Protein AF-J3MNL7-F1 (afdb_monomer_lite)

pLDDT: mean 78.53, std 13.82, range [34.31, 93.56]

Foldseek 3Di:
DPPPPDPLCVLLVVLVVLLVVCVVPLVSLVVCLPPVNLVVLVVCVVDHDPNNQWHQDDPDGDTDGHPDGPVVSSVSSVVSNVVD

Sequence (84 aa):
MKPSAHCHGIQRVILEQTIYMMECNSRYGNYFKEPQMVDALKMVEKTPSRVDNYMILLGDTGFMECGTPLFALVDRAKQLIGRQ

Radius of gyration: 13.68 Å; chains: 1; bounding box: 41×27×31 Å

Secondary structure (DSSP, 8-state):
----S--HHHHHHHHHHHHHHHHH-TTHHHHHTSHHHHHHHHHHHHS--GGGGEEEETTTTEEEEPSS-HHHHHHHHHHHHHT-

Structure (mmCIF, N/CA/C/O backbone):
data_AF-J3MNL7-F1
#
_entry.id   AF-J3MNL7-F1
#
loop_
_atom_site.group_PDB
_atom_site.id
_atom_site.type_symbol
_atom_site.label_atom_id
_atom_site.label_alt_id
_atom_site.label_comp_id
_atom_site.label_asym_id
_atom_site.label_entity_id
_atom_site.label_seq_id
_atom_site.pdbx_PDB_ins_code
_atom_site.Cartn_x
_atom_site.Cartn_y
_atom_site.Cartn_z
_atom_site.occupancy
_atom_site.B_iso_or_equiv
_atom_site.auth_seq_id
_atom_site.auth_comp_id
_atom_site.auth_asym_id
_atom_site.auth_atom_id
_atom_site.pdbx_PDB_model_num
ATOM 1 N N . MET A 1 1 ? 28.767 6.503 -6.412 1.00 38.56 1 MET A N 1
ATOM 2 C CA . MET A 1 1 ? 27.397 6.778 -5.922 1.00 38.56 1 MET A CA 1
ATOM 3 C C . MET A 1 1 ? 27.324 6.372 -4.461 1.00 38.56 1 MET A C 1
ATOM 5 O O . MET A 1 1 ? 27.626 5.225 -4.164 1.00 38.56 1 MET A O 1
ATOM 9 N N . LYS A 1 2 ? 26.990 7.292 -3.546 1.00 34.31 2 LYS A N 1
ATOM 10 C CA . LYS A 1 2 ? 26.599 6.908 -2.180 1.00 34.31 2 LYS A CA 1
ATOM 11 C C . LYS A 1 2 ? 25.232 6.219 -2.297 1.00 34.31 2 LYS A C 1
ATOM 13 O O . LYS A 1 2 ? 24.343 6.845 -2.872 1.00 34.31 2 LYS A O 1
ATOM 18 N N . PRO A 1 3 ? 25.041 4.982 -1.816 1.00 39.09 3 PRO A N 1
ATOM 19 C CA . PRO A 1 3 ? 23.706 4.411 -1.748 1.00 39.09 3 PRO A CA 1
ATOM 20 C C . PRO A 1 3 ? 22.923 5.262 -0.748 1.00 39.09 3 PRO A C 1
ATOM 22 O O . PRO A 1 3 ? 23.282 5.322 0.428 1.00 39.09 3 PRO A O 1
ATOM 25 N N . SER A 1 4 ? 21.908 5.997 -1.204 1.00 50.00 4 SER A N 1
ATOM 26 C CA . SER A 1 4 ? 20.962 6.607 -0.274 1.00 50.00 4 SER A CA 1
ATOM 27 C C . SER A 1 4 ? 20.248 5.463 0.436 1.00 50.00 4 SER A C 1
ATOM 29 O O . SER A 1 4 ? 19.640 4.621 -0.219 1.00 50.00 4 SER A O 1
ATOM 31 N N . ALA A 1 5 ? 20.337 5.423 1.763 1.00 48.59 5 ALA A N 1
ATOM 32 C CA . ALA A 1 5 ? 19.842 4.352 2.632 1.00 48.59 5 ALA A CA 1
ATOM 33 C C . ALA A 1 5 ? 18.304 4.207 2.667 1.00 48.59 5 ALA A C 1
ATOM 35 O O . ALA A 1 5 ? 17.743 3.624 3.590 1.00 48.59 5 ALA A O 1
ATOM 36 N N . HIS A 1 6 ? 17.597 4.772 1.696 1.00 54.66 6 HIS A N 1
ATOM 37 C CA . HIS A 1 6 ? 16.159 4.638 1.561 1.00 54.66 6 HIS A CA 1
ATOM 38 C C . HIS A 1 6 ? 15.905 3.507 0.577 1.00 54.66 6 HIS A C 1
ATOM 40 O O . HIS A 1 6 ? 16.137 3.623 -0.625 1.00 54.66 6 HIS A O 1
ATOM 46 N N . CYS A 1 7 ? 15.491 2.367 1.117 1.00 56.69 7 CYS A N 1
ATOM 47 C CA . CYS A 1 7 ? 15.097 1.209 0.334 1.00 56.69 7 CYS A CA 1
ATOM 48 C C . CYS A 1 7 ? 13.730 1.471 -0.310 1.00 56.69 7 CYS A C 1
ATOM 50 O O . CYS A 1 7 ? 12.730 0.885 0.087 1.00 56.69 7 CYS A O 1
ATOM 52 N N . HIS A 1 8 ? 13.694 2.385 -1.274 1.00 61.53 8 HIS A N 1
ATOM 53 C CA . HIS A 1 8 ? 12.493 2.835 -1.972 1.00 61.53 8 HIS A CA 1
ATOM 54 C C . HIS A 1 8 ? 11.693 1.636 -2.530 1.00 61.53 8 HIS A C 1
ATOM 56 O O . HIS A 1 8 ? 10.575 1.371 -2.094 1.00 61.53 8 HIS A O 1
ATOM 62 N N . GLY A 1 9 ? 12.331 0.742 -3.294 1.00 66.25 9 GLY A N 1
ATOM 63 C CA . GLY A 1 9 ? 11.661 -0.470 -3.796 1.00 66.25 9 GLY A CA 1
ATOM 64 C C . GLY A 1 9 ? 11.050 -1.391 -2.719 1.00 66.25 9 GLY A C 1
ATOM 65 O O . GLY A 1 9 ? 10.076 -2.086 -2.993 1.00 66.25 9 GLY A O 1
ATOM 66 N N . ILE A 1 10 ? 11.559 -1.375 -1.479 1.00 75.00 10 ILE A N 1
ATOM 67 C CA . ILE A 1 10 ? 11.017 -2.183 -0.371 1.00 75.00 10 ILE A CA 1
ATOM 68 C C . ILE A 1 10 ? 9.704 -1.588 0.165 1.00 75.00 10 ILE A C 1
ATOM 70 O O . ILE A 1 10 ? 8.832 -2.338 0.602 1.00 75.00 10 ILE A O 1
ATOM 74 N N . GLN A 1 11 ? 9.520 -0.264 0.103 1.00 80.00 11 GLN A N 1
ATOM 75 C CA . GLN A 1 11 ? 8.310 0.399 0.607 1.00 80.00 11 GLN A CA 1
ATOM 76 C C . GLN A 1 11 ? 7.061 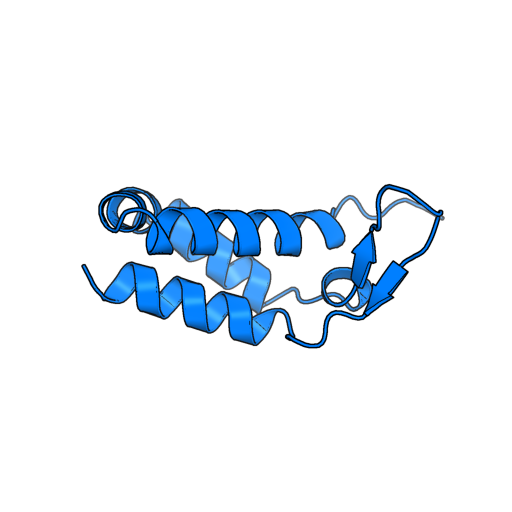-0.087 -0.128 1.00 80.00 11 GLN A C 1
ATOM 78 O O . GLN A 1 11 ? 6.055 -0.404 0.508 1.00 80.00 11 GLN A O 1
ATOM 83 N N . ARG A 1 12 ? 7.151 -0.218 -1.457 1.00 86.56 12 ARG A N 1
ATOM 84 C CA . ARG A 1 12 ? 6.072 -0.764 -2.282 1.00 86.56 12 ARG A CA 1
ATOM 85 C C . ARG A 1 12 ? 5.720 -2.196 -1.879 1.00 86.56 12 ARG A C 1
ATOM 87 O O . ARG A 1 12 ? 4.555 -2.480 -1.623 1.00 86.56 12 ARG A O 1
ATOM 94 N N . VAL A 1 13 ? 6.727 -3.066 -1.776 1.00 82.88 13 VAL A N 1
ATOM 95 C CA . VAL A 1 13 ? 6.542 -4.486 -1.432 1.00 82.88 13 VAL A CA 1
ATOM 96 C C . VAL A 1 13 ? 5.863 -4.639 -0.071 1.00 82.88 13 VAL A C 1
ATOM 98 O O . VAL A 1 13 ? 4.908 -5.401 0.063 1.00 82.88 13 VAL A O 1
ATOM 101 N N . ILE A 1 14 ? 6.308 -3.882 0.937 1.00 85.31 14 ILE A N 1
ATOM 102 C CA . ILE A 1 14 ? 5.694 -3.899 2.272 1.00 85.31 14 ILE A CA 1
ATOM 103 C C . ILE A 1 14 ? 4.229 -3.458 2.200 1.00 85.31 14 ILE A C 1
ATOM 105 O O . ILE A 1 14 ? 3.370 -4.067 2.841 1.00 85.31 14 ILE A O 1
ATOM 109 N N . LEU A 1 15 ? 3.932 -2.413 1.429 1.00 88.69 15 LEU A N 1
ATOM 110 C CA . LEU A 1 15 ? 2.583 -1.870 1.312 1.00 88.69 15 LEU A CA 1
ATOM 111 C C . LEU A 1 15 ? 1.635 -2.846 0.601 1.00 88.69 15 LEU A C 1
ATOM 113 O O . LEU A 1 15 ? 0.541 -3.101 1.102 1.00 88.69 15 LEU A O 1
ATOM 117 N N . GLU A 1 16 ? 2.070 -3.450 -0.507 1.00 89.44 16 GLU A N 1
ATOM 118 C CA . GLU A 1 16 ? 1.315 -4.484 -1.229 1.00 89.44 16 GLU A CA 1
ATOM 119 C C . GLU A 1 16 ? 1.069 -5.714 -0.343 1.00 89.44 16 GLU A C 1
ATOM 121 O O . GLU A 1 16 ? -0.065 -6.186 -0.243 1.00 89.44 16 GLU A O 1
ATOM 126 N N . GLN A 1 17 ? 2.085 -6.175 0.395 1.00 88.62 17 GLN A N 1
ATOM 127 C CA . GLN A 1 17 ? 1.945 -7.290 1.335 1.00 88.62 17 GLN A CA 1
ATOM 128 C C . GLN A 1 17 ? 0.974 -6.968 2.483 1.00 88.62 17 GLN A C 1
ATOM 130 O O . GLN A 1 17 ? 0.198 -7.823 2.910 1.00 88.62 17 GLN A O 1
ATOM 135 N N . THR A 1 18 ? 0.997 -5.732 2.982 1.00 89.56 18 THR A N 1
ATOM 136 C CA . THR A 1 18 ? 0.107 -5.256 4.053 1.00 89.56 18 THR A CA 1
ATOM 137 C C . THR A 1 18 ? -1.348 -5.221 3.594 1.00 89.56 18 THR A C 1
ATOM 139 O O . THR A 1 18 ? -2.231 -5.724 4.293 1.00 89.56 18 THR A O 1
ATOM 142 N N . ILE A 1 19 ? -1.598 -4.691 2.394 1.00 92.81 19 ILE A N 1
ATOM 143 C CA . ILE A 1 19 ? -2.920 -4.701 1.755 1.00 92.81 19 ILE A CA 1
ATOM 144 C C . ILE A 1 19 ? -3.409 -6.138 1.588 1.00 92.81 19 ILE A C 1
ATOM 146 O O . ILE A 1 19 ? -4.513 -6.445 2.032 1.00 92.81 19 ILE A O 1
ATOM 150 N N . TYR A 1 20 ? -2.571 -7.022 1.041 1.00 92.81 20 TYR A N 1
ATOM 151 C CA . TYR A 1 20 ? -2.911 -8.431 0.854 1.00 92.81 20 TYR A CA 1
ATOM 152 C C . TYR A 1 20 ? -3.323 -9.102 2.171 1.00 92.81 20 TYR A C 1
ATOM 154 O O . TYR A 1 20 ? -4.375 -9.733 2.239 1.00 92.81 20 TYR A O 1
ATOM 162 N N . MET A 1 21 ? -2.556 -8.911 3.252 1.00 91.69 21 MET A N 1
ATOM 163 C CA . MET A 1 21 ? -2.914 -9.457 4.567 1.00 91.69 21 MET A CA 1
ATOM 164 C C . MET A 1 21 ? -4.283 -8.953 5.047 1.00 91.69 21 MET A C 1
ATOM 166 O O . MET A 1 21 ? -5.112 -9.760 5.468 1.00 91.69 21 MET A O 1
ATOM 170 N N . MET A 1 22 ? -4.546 -7.645 4.952 1.00 92.75 22 MET A N 1
ATOM 171 C CA . MET A 1 22 ? -5.826 -7.055 5.365 1.00 92.75 22 MET A CA 1
ATOM 172 C C . MET A 1 22 ? -7.011 -7.506 4.500 1.00 92.75 22 MET A C 1
ATOM 174 O O . MET A 1 22 ? -8.121 -7.635 5.016 1.00 92.75 22 MET A O 1
ATOM 178 N N . GLU A 1 23 ? -6.795 -7.752 3.207 1.00 92.19 23 GLU A N 1
ATOM 179 C CA . GLU A 1 23 ? -7.818 -8.276 2.296 1.00 92.19 23 GLU A CA 1
ATOM 180 C C . GLU A 1 23 ? -8.118 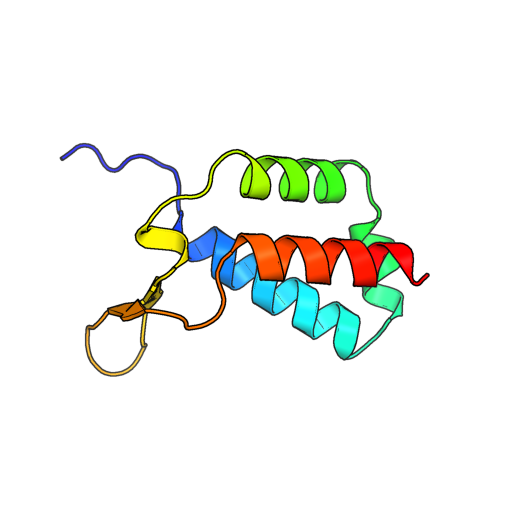-9.757 2.553 1.00 92.19 23 GLU A C 1
ATOM 182 O O . GLU A 1 23 ? -9.282 -10.154 2.521 1.00 92.19 23 GLU A O 1
ATOM 187 N N . CYS A 1 24 ? -7.102 -10.566 2.870 1.00 91.56 24 CYS A N 1
ATOM 188 C CA . CYS A 1 24 ? -7.287 -11.972 3.229 1.00 91.56 24 CYS A CA 1
ATOM 189 C C . CYS A 1 24 ? -7.968 -12.153 4.590 1.00 91.56 24 CYS A C 1
ATOM 191 O O . CYS A 1 24 ? -8.738 -13.095 4.776 1.00 91.56 24 CYS A O 1
ATOM 193 N N . ASN A 1 25 ? -7.668 -11.290 5.563 1.00 89.81 25 ASN A N 1
ATOM 194 C CA . ASN A 1 25 ? -8.274 -11.348 6.886 1.00 89.81 25 ASN A CA 1
ATOM 195 C C . ASN A 1 25 ? -8.359 -9.951 7.500 1.00 89.81 25 ASN A C 1
ATOM 197 O O . ASN A 1 25 ? -7.352 -9.341 7.867 1.00 89.81 25 ASN A O 1
ATOM 201 N N . SER A 1 26 ? -9.592 -9.481 7.689 1.00 86.00 26 SER A N 1
ATOM 202 C CA . SER A 1 26 ? -9.851 -8.146 8.217 1.00 86.00 26 SER A CA 1
ATOM 203 C C . SER A 1 26 ? -9.192 -7.919 9.574 1.00 86.00 26 SER A C 1
ATOM 205 O O . SER A 1 26 ? -8.717 -6.820 9.810 1.00 86.00 26 SER A O 1
ATOM 207 N N . ARG A 1 27 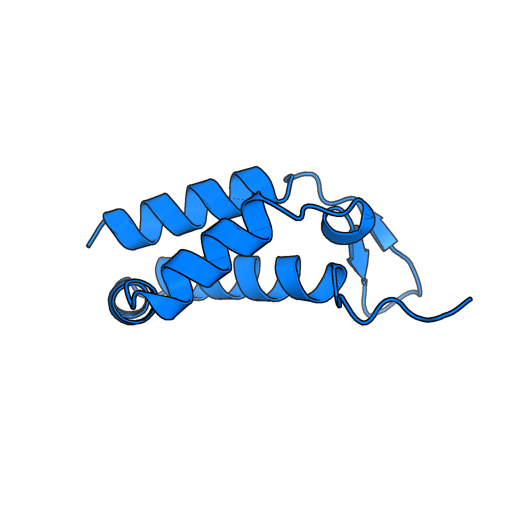? -9.025 -8.938 10.429 1.00 87.69 27 ARG A N 1
ATOM 208 C CA . ARG A 1 27 ? -8.380 -8.783 11.749 1.00 87.69 27 ARG A CA 1
ATOM 209 C C . ARG A 1 27 ? -6.993 -8.148 11.678 1.00 87.69 27 ARG A C 1
ATOM 211 O O . ARG A 1 27 ? -6.573 -7.538 12.657 1.00 87.69 27 ARG A O 1
ATOM 218 N N . TYR A 1 28 ? -6.300 -8.262 10.543 1.00 86.38 28 TYR A N 1
ATOM 219 C CA . TYR A 1 28 ? -4.994 -7.642 10.383 1.00 86.38 28 TYR A CA 1
ATOM 220 C C . TYR A 1 28 ? -5.030 -6.117 10.448 1.00 86.38 28 TYR A C 1
ATOM 222 O O . TYR A 1 28 ? -4.103 -5.520 10.985 1.00 86.38 28 TYR A O 1
ATOM 230 N N . GLY A 1 29 ? -6.095 -5.469 9.972 1.00 86.19 29 GLY A N 1
ATOM 231 C CA . GLY A 1 29 ? -6.132 -4.003 9.981 1.00 86.19 29 GLY A CA 1
ATOM 232 C C . GLY A 1 29 ? -6.212 -3.389 11.384 1.00 86.19 29 GLY A C 1
ATOM 233 O O . GLY A 1 29 ? -5.792 -2.250 11.545 1.00 86.19 29 GLY A O 1
ATOM 234 N N . ASN A 1 30 ? -6.611 -4.143 12.418 1.00 85.62 30 ASN A N 1
ATOM 235 C CA . ASN A 1 30 ? -6.484 -3.705 13.812 1.00 85.62 30 ASN A CA 1
ATOM 236 C C . ASN A 1 30 ? -5.017 -3.562 14.245 1.00 85.62 30 ASN A C 1
ATOM 238 O O . ASN A 1 30 ? -4.704 -2.623 14.969 1.00 85.62 30 ASN A O 1
ATOM 242 N N . TYR A 1 31 ? -4.111 -4.427 13.774 1.00 83.50 31 TYR A N 1
ATOM 243 C CA . TYR A 1 31 ? -2.671 -4.255 14.016 1.00 83.50 31 TYR A CA 1
ATOM 244 C C . TYR A 1 31 ? -2.130 -3.038 13.255 1.00 83.50 31 TYR A C 1
ATOM 246 O O . TYR A 1 31 ? -1.330 -2.274 13.784 1.00 83.50 31 TYR A O 1
ATOM 254 N N . PHE A 1 32 ? -2.633 -2.795 12.040 1.00 84.19 32 PHE A N 1
ATOM 255 C CA . PHE A 1 32 ? -2.234 -1.640 11.227 1.00 84.19 32 PHE A CA 1
ATOM 256 C C . PHE A 1 32 ? -2.869 -0.306 11.659 1.00 84.19 32 PHE A C 1
ATOM 258 O O . PHE A 1 32 ? -2.444 0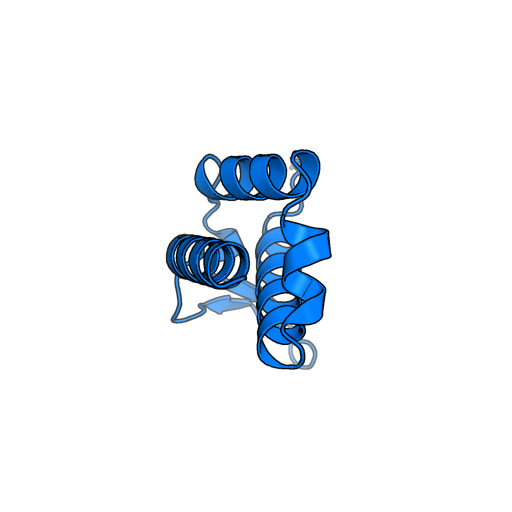.747 11.184 1.00 84.19 32 PHE A O 1
ATOM 265 N N . LYS A 1 33 ? -3.842 -0.318 12.583 1.00 85.00 33 LYS A N 1
ATOM 266 C CA . LYS A 1 33 ? -4.379 0.889 13.237 1.00 85.00 33 LYS A CA 1
ATOM 267 C C . LYS A 1 33 ? -3.426 1.489 14.270 1.00 85.00 33 LYS A C 1
ATOM 269 O O . LYS A 1 33 ? -3.676 2.609 14.717 1.00 85.00 33 LYS A O 1
ATOM 274 N N . GLU A 1 34 ? -2.368 0.784 14.673 1.00 86.94 34 GLU A N 1
ATOM 275 C CA . GLU A 1 34 ? -1.420 1.329 15.640 1.00 86.94 34 GLU A CA 1
ATOM 276 C C . GLU A 1 34 ? -0.823 2.660 15.138 1.00 86.94 34 GLU A C 1
ATOM 278 O O . GLU A 1 34 ? -0.446 2.759 13.964 1.00 86.94 34 GLU A O 1
ATOM 283 N N . PRO A 1 35 ? -0.695 3.690 16.001 1.00 82.00 35 PRO A N 1
ATOM 284 C CA . PRO A 1 35 ? -0.242 5.023 15.592 1.00 82.00 35 PRO A CA 1
ATOM 285 C C . PRO A 1 35 ? 1.069 5.011 14.796 1.00 82.00 35 PRO A C 1
ATOM 287 O O . PRO A 1 35 ? 1.211 5.736 13.815 1.00 82.00 35 PRO A O 1
ATOM 290 N N . GLN A 1 36 ? 1.993 4.121 15.171 1.00 81.38 36 GLN A N 1
ATOM 291 C CA . GLN A 1 36 ? 3.292 3.959 14.518 1.00 81.38 36 GLN A CA 1
ATOM 292 C C . GLN A 1 36 ? 3.159 3.513 13.053 1.00 81.38 36 GLN A C 1
ATOM 294 O O . GLN A 1 36 ? 3.883 4.004 12.187 1.00 81.38 36 GLN A O 1
ATOM 299 N N . MET A 1 37 ? 2.212 2.620 12.755 1.00 84.50 37 MET A N 1
ATOM 300 C CA . MET A 1 37 ? 1.972 2.134 11.394 1.00 84.50 37 MET A CA 1
ATOM 301 C C . MET A 1 37 ? 1.248 3.174 10.540 1.00 84.50 37 MET A C 1
ATOM 303 O O . MET A 1 37 ? 1.597 3.374 9.376 1.00 84.50 37 MET A O 1
ATOM 307 N N . VAL A 1 38 ? 0.297 3.903 11.130 1.00 83.44 38 VAL A N 1
ATOM 308 C CA . VAL A 1 38 ? -0.378 5.025 10.462 1.00 83.44 38 VAL A CA 1
ATOM 309 C C . VAL A 1 38 ? 0.620 6.131 10.102 1.00 83.44 38 VAL A C 1
ATOM 311 O O . VAL A 1 38 ? 0.558 6.687 9.003 1.00 83.44 38 VAL A O 1
ATOM 314 N N . ASP A 1 39 ? 1.566 6.440 10.988 1.00 85.94 39 ASP A N 1
ATOM 315 C CA . ASP A 1 39 ? 2.602 7.438 10.721 1.00 85.94 39 ASP A CA 1
ATOM 316 C C . ASP A 1 39 ? 3.620 6.960 9.679 1.00 85.94 39 ASP A C 1
ATOM 318 O O . ASP A 1 39 ? 4.011 7.744 8.811 1.00 85.94 39 ASP A O 1
ATOM 322 N N . ALA A 1 40 ? 3.974 5.670 9.675 1.00 85.50 40 ALA A N 1
ATOM 323 C CA . ALA A 1 40 ? 4.780 5.080 8.607 1.00 85.50 40 ALA A CA 1
ATOM 324 C C . ALA A 1 40 ? 4.092 5.211 7.235 1.00 85.50 40 ALA A C 1
ATOM 326 O O . ALA A 1 40 ? 4.740 5.562 6.248 1.00 85.50 40 ALA A O 1
ATOM 327 N N . LEU A 1 41 ? 2.770 5.024 7.174 1.00 85.69 41 LEU A N 1
ATOM 328 C CA . LEU A 1 41 ? 1.990 5.204 5.947 1.00 85.69 41 LEU A CA 1
ATOM 329 C C . LEU A 1 41 ? 2.044 6.656 5.434 1.00 85.69 41 LEU A C 1
ATOM 331 O O . LEU A 1 41 ? 2.252 6.890 4.244 1.00 85.69 41 LEU A O 1
ATOM 335 N N . LYS A 1 42 ? 1.913 7.641 6.337 1.00 83.38 42 LYS A N 1
ATOM 336 C CA . LYS A 1 42 ? 2.052 9.074 6.004 1.00 83.38 42 LYS A CA 1
ATOM 337 C C . LYS A 1 42 ? 3.464 9.423 5.536 1.00 83.38 42 LYS A C 1
ATOM 339 O O . LYS A 1 42 ? 3.629 10.332 4.726 1.00 83.38 42 LYS A O 1
ATOM 344 N N . MET A 1 43 ? 4.486 8.751 6.063 1.00 84.19 43 MET A N 1
ATOM 345 C CA . MET A 1 43 ? 5.867 8.946 5.617 1.00 84.19 43 MET A CA 1
ATOM 346 C C . MET A 1 43 ? 6.045 8.476 4.174 1.00 84.19 43 MET A C 1
ATOM 348 O O . MET A 1 43 ? 6.551 9.243 3.362 1.00 84.19 43 MET A O 1
ATOM 352 N N . VAL A 1 44 ? 5.548 7.282 3.834 1.00 82.62 44 VAL A N 1
ATOM 353 C CA . VAL A 1 44 ? 5.574 6.752 2.457 1.00 82.62 44 VAL A CA 1
ATOM 354 C C . VAL A 1 44 ? 4.847 7.686 1.484 1.00 82.62 44 VAL A C 1
ATOM 356 O O . VAL A 1 44 ? 5.349 7.960 0.398 1.00 82.62 44 VAL A O 1
ATOM 359 N N . GLU A 1 45 ? 3.709 8.246 1.894 1.00 83.06 45 GLU A N 1
ATOM 360 C CA . GLU A 1 45 ? 2.958 9.228 1.100 1.00 83.06 45 GLU A CA 1
ATOM 361 C C . GLU A 1 45 ? 3.739 10.525 0.835 1.00 83.06 45 GLU A C 1
ATOM 363 O O . GLU A 1 45 ? 3.626 11.109 -0.241 1.00 83.06 45 GLU A O 1
ATOM 368 N N . LYS A 1 46 ? 4.536 10.986 1.807 1.00 81.75 46 LYS A N 1
ATOM 369 C CA . LYS A 1 46 ? 5.320 12.228 1.709 1.00 81.75 46 LYS A CA 1
ATOM 370 C C . LYS A 1 46 ? 6.659 12.055 1.001 1.00 81.75 46 LYS A C 1
ATOM 372 O O . LYS A 1 46 ? 7.222 13.048 0.545 1.00 81.75 46 LYS A O 1
ATOM 377 N N . THR A 1 47 ? 7.184 10.833 0.925 1.00 79.00 47 THR A N 1
ATOM 378 C CA . THR A 1 47 ? 8.494 10.549 0.325 1.00 79.00 47 THR A CA 1
ATOM 379 C C . THR A 1 47 ? 8.420 9.578 -0.861 1.00 79.00 47 THR A C 1
ATOM 381 O O . THR A 1 47 ? 9.180 8.606 -0.870 1.00 79.00 47 THR A O 1
ATOM 384 N N . PRO A 1 48 ? 7.551 9.804 -1.867 1.00 71.94 48 PRO A N 1
ATOM 385 C CA . PRO A 1 48 ? 7.510 8.937 -3.033 1.00 71.94 48 PRO A CA 1
ATOM 386 C C . PRO A 1 48 ? 8.785 9.113 -3.862 1.00 71.94 48 PRO A C 1
ATOM 388 O O . PRO A 1 48 ? 9.212 10.228 -4.173 1.00 71.94 48 PRO A O 1
ATOM 391 N N . SER A 1 49 ? 9.389 8.001 -4.254 1.00 78.38 49 SER A N 1
ATOM 392 C CA . SER A 1 49 ? 10.498 7.940 -5.195 1.00 78.38 49 SER A CA 1
ATOM 393 C C . SER A 1 49 ? 10.058 7.306 -6.495 1.00 78.38 49 SER A C 1
ATOM 395 O O . SER A 1 49 ? 9.176 6.453 -6.548 1.00 78.38 49 SER A O 1
ATOM 397 N N . ARG A 1 50 ? 10.750 7.673 -7.574 1.00 75.06 50 ARG A N 1
ATOM 398 C CA . ARG A 1 50 ? 10.535 7.058 -8.884 1.00 75.06 50 ARG A CA 1
ATOM 399 C C . ARG A 1 50 ? 10.736 5.543 -8.841 1.00 75.06 50 ARG A C 1
ATOM 401 O O . ARG A 1 50 ? 10.072 4.844 -9.589 1.00 75.06 50 ARG A O 1
ATOM 408 N N . VAL A 1 51 ? 11.615 5.051 -7.962 1.00 75.62 51 VAL A N 1
ATOM 409 C CA . VAL A 1 51 ? 11.904 3.617 -7.785 1.00 75.62 51 VAL A CA 1
ATOM 410 C C . VAL A 1 51 ? 10.706 2.856 -7.205 1.00 75.62 51 VAL A C 1
ATOM 412 O O . VAL A 1 51 ? 10.548 1.681 -7.508 1.00 75.62 51 VAL A O 1
ATOM 415 N N . ASP A 1 52 ? 9.817 3.517 -6.460 1.00 77.81 52 ASP A N 1
ATOM 416 C CA . ASP A 1 52 ? 8.632 2.883 -5.852 1.00 77.81 52 ASP A CA 1
ATOM 417 C C . ASP A 1 52 ? 7.565 2.506 -6.887 1.00 77.81 52 ASP A C 1
ATOM 419 O O . ASP A 1 52 ? 6.639 1.742 -6.608 1.00 77.81 52 ASP A O 1
ATOM 423 N N . ASN A 1 53 ? 7.685 3.039 -8.102 1.00 77.75 53 ASN A N 1
ATOM 424 C CA . ASN A 1 53 ? 6.851 2.655 -9.233 1.00 77.75 53 ASN A CA 1
ATOM 425 C C . ASN A 1 53 ? 7.420 1.457 -9.996 1.00 77.75 53 ASN A C 1
ATOM 427 O O . ASN A 1 53 ? 6.788 1.020 -10.947 1.00 77.75 53 ASN A O 1
ATOM 431 N N . TYR A 1 54 ? 8.572 0.912 -9.597 1.00 75.25 54 TYR A N 1
ATOM 432 C CA . TYR A 1 54 ? 9.173 -0.247 -10.246 1.00 75.25 54 TYR A CA 1
ATOM 433 C C . TYR A 1 54 ? 9.249 -1.436 -9.290 1.00 75.25 54 TYR A C 1
ATOM 435 O O . TYR A 1 54 ? 9.674 -1.305 -8.143 1.00 75.25 54 TYR A O 1
ATOM 443 N N . MET A 1 55 ? 8.892 -2.620 -9.781 1.00 70.94 55 MET A N 1
ATOM 444 C CA . MET A 1 55 ? 9.091 -3.884 -9.078 1.00 70.94 55 MET A CA 1
ATOM 445 C C . MET A 1 55 ? 10.303 -4.620 -9.652 1.00 70.94 55 MET A C 1
ATOM 447 O O . MET A 1 55 ? 10.508 -4.654 -10.869 1.00 70.94 55 MET A O 1
ATOM 451 N N . ILE A 1 56 ? 11.109 -5.207 -8.765 1.00 67.50 56 ILE A N 1
ATOM 452 C CA . ILE A 1 56 ? 12.217 -6.087 -9.148 1.00 67.50 56 ILE A CA 1
ATOM 453 C C . ILE A 1 56 ? 11.616 -7.446 -9.503 1.00 67.50 56 ILE A C 1
ATOM 455 O O . ILE A 1 56 ? 11.021 -8.101 -8.648 1.00 67.50 56 ILE A O 1
ATOM 459 N N . LEU A 1 57 ? 11.769 -7.868 -10.757 1.00 62.81 57 LEU A N 1
ATOM 460 C CA . LEU A 1 57 ? 11.368 -9.204 -11.182 1.00 62.81 57 LEU A CA 1
ATOM 461 C C . LEU A 1 57 ? 12.456 -10.208 -10.782 1.00 62.81 57 LEU A C 1
ATOM 463 O O . LEU A 1 57 ? 13.617 -10.074 -11.166 1.00 62.81 57 LEU A O 1
ATOM 467 N N . LEU A 1 58 ? 12.084 -11.223 -10.000 1.00 54.47 58 LEU A N 1
ATOM 468 C CA . LEU A 1 58 ? 12.965 -12.347 -9.691 1.00 54.47 58 LEU A CA 1
ATOM 469 C C . LEU A 1 58 ? 12.816 -13.396 -10.803 1.00 54.47 58 LEU A C 1
ATOM 471 O O . LEU A 1 58 ? 11.841 -14.141 -10.812 1.00 54.47 58 LEU A O 1
ATOM 475 N N . GLY A 1 59 ? 13.748 -13.433 -11.757 1.00 57.72 59 GLY A N 1
ATOM 476 C CA . GLY A 1 59 ? 13.738 -14.440 -12.830 1.00 57.72 59 GLY A CA 1
ATOM 477 C C . GLY A 1 59 ? 14.378 -14.004 -14.144 1.00 57.72 59 GLY A C 1
ATOM 478 O O . GLY A 1 59 ? 14.857 -14.857 -14.871 1.00 57.72 59 GLY A O 1
ATOM 479 N N . ASP A 1 60 ? 14.469 -12.700 -14.393 1.00 56.75 60 ASP A N 1
ATOM 480 C CA . ASP A 1 60 ? 15.321 -12.077 -15.409 1.00 56.75 60 ASP A CA 1
ATOM 481 C C . ASP A 1 60 ? 15.598 -10.653 -14.921 1.00 56.75 60 ASP A C 1
ATOM 483 O O . ASP A 1 60 ? 14.678 -9.945 -14.512 1.00 56.75 60 ASP A O 1
ATOM 487 N N . THR A 1 61 ? 16.866 -10.254 -14.862 1.00 57.16 61 THR A N 1
ATOM 488 C CA . THR A 1 61 ? 17.331 -9.047 -14.162 1.00 57.16 61 THR A CA 1
ATOM 489 C C . THR A 1 61 ? 16.774 -7.769 -14.806 1.00 57.16 61 THR A C 1
ATOM 491 O O . THR A 1 61 ? 17.403 -7.176 -15.679 1.00 57.16 61 THR A O 1
ATOM 494 N N . GLY A 1 62 ? 15.586 -7.334 -14.381 1.00 64.50 62 GLY A N 1
ATOM 495 C CA . GLY A 1 62 ? 14.882 -6.184 -14.941 1.00 64.50 62 GLY A CA 1
ATOM 496 C C . GLY A 1 62 ? 13.940 -5.510 -13.944 1.00 64.50 62 GLY A C 1
ATOM 497 O O . GLY A 1 62 ? 13.483 -6.109 -12.968 1.00 64.50 62 GLY A O 1
ATOM 498 N N . PHE A 1 63 ? 13.662 -4.233 -14.200 1.00 70.00 63 PHE A N 1
ATOM 499 C CA . PHE A 1 63 ? 12.664 -3.450 -13.477 1.00 70.00 63 PHE A CA 1
ATOM 500 C C . PHE A 1 63 ? 11.394 -3.388 -14.320 1.00 70.00 63 PHE A C 1
ATOM 502 O O . PHE A 1 63 ? 11.455 -3.000 -15.486 1.00 70.00 63 PHE A O 1
ATOM 509 N N . MET A 1 64 ? 10.250 -3.736 -13.736 1.00 77.12 64 MET A N 1
ATOM 510 C CA . MET A 1 64 ? 8.949 -3.550 -14.376 1.00 77.12 64 MET A CA 1
ATOM 511 C C . MET A 1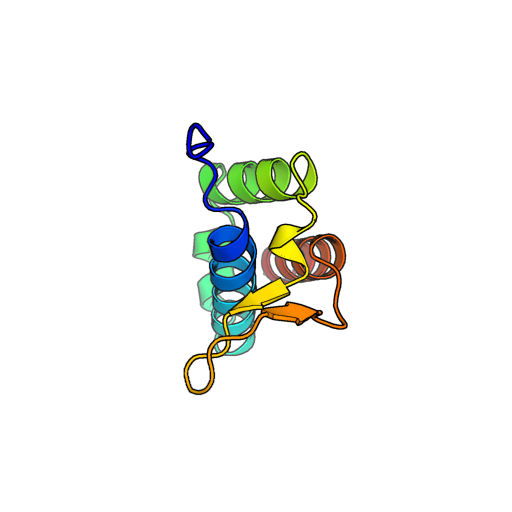 64 ? 8.253 -2.352 -13.752 1.00 77.12 64 MET A C 1
ATOM 513 O O . MET A 1 64 ? 8.091 -2.312 -12.534 1.00 77.12 64 MET A O 1
ATOM 517 N N . GLU A 1 65 ? 7.846 -1.383 -14.573 1.00 79.06 65 GLU A N 1
ATOM 518 C CA . GLU A 1 65 ? 6.986 -0.303 -14.099 1.00 79.06 65 GLU A CA 1
ATOM 519 C C . GLU A 1 65 ? 5.619 -0.880 -13.738 1.00 79.06 65 GLU A C 1
ATOM 521 O O . GLU A 1 65 ? 4.960 -1.549 -14.537 1.00 79.06 65 GLU A O 1
ATOM 526 N N . CYS A 1 66 ? 5.204 -0.647 -12.505 1.00 79.19 66 CYS A N 1
ATOM 527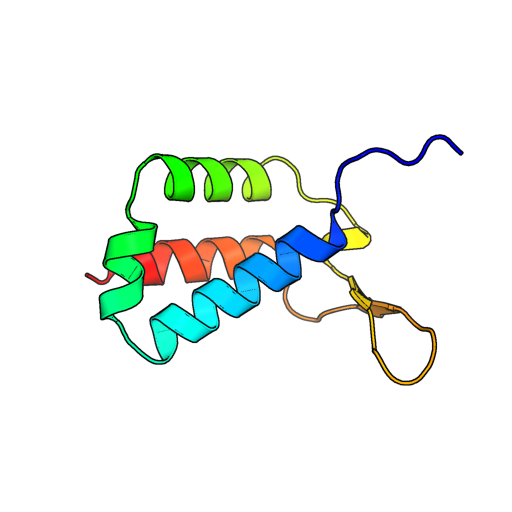 C CA . CYS A 1 66 ? 3.921 -1.084 -12.014 1.00 79.19 66 CYS A CA 1
ATOM 528 C C . CYS A 1 66 ? 2.842 -0.101 -12.465 1.00 79.19 66 CYS A C 1
ATOM 530 O O . CYS A 1 66 ? 2.941 1.098 -12.213 1.00 79.19 66 CYS A O 1
ATOM 532 N N . GLY A 1 67 ? 1.757 -0.616 -13.049 1.00 79.00 67 GLY A N 1
ATOM 533 C CA . GLY A 1 67 ? 0.638 0.217 -13.509 1.00 79.00 67 GLY A CA 1
ATOM 534 C C . GLY A 1 67 ? -0.107 0.954 -12.389 1.00 79.00 67 GLY A C 1
ATOM 535 O O . GLY A 1 67 ? -0.797 1.936 -12.650 1.00 79.00 67 GLY A O 1
ATOM 536 N N . THR A 1 68 ? 0.045 0.508 -11.138 1.00 85.81 68 THR A N 1
ATOM 537 C CA . THR A 1 68 ? -0.547 1.166 -9.969 1.00 85.81 68 THR A CA 1
ATOM 538 C C . THR A 1 68 ? 0.494 2.059 -9.290 1.00 85.81 68 THR A C 1
ATOM 540 O O . THR A 1 68 ? 1.504 1.538 -8.799 1.00 85.81 68 THR A O 1
ATOM 543 N N . PRO A 1 69 ? 0.268 3.379 -9.196 1.00 85.75 69 PRO A N 1
ATOM 544 C CA . PRO A 1 69 ? 1.184 4.275 -8.501 1.00 85.75 69 PRO A CA 1
ATOM 545 C C . PRO A 1 69 ? 1.141 4.056 -6.980 1.00 85.75 69 PRO A C 1
ATOM 547 O O . PRO A 1 69 ? 0.115 3.655 -6.427 1.00 85.75 69 PRO A O 1
ATOM 550 N N . LEU A 1 70 ? 2.243 4.361 -6.286 1.00 86.00 70 LEU A N 1
ATOM 551 C CA . LEU A 1 70 ? 2.376 4.121 -4.840 1.00 86.00 70 LEU A CA 1
ATOM 552 C C . LEU A 1 70 ? 1.280 4.807 -4.002 1.00 86.00 70 LEU A C 1
ATOM 554 O O . LEU A 1 70 ? 0.768 4.210 -3.058 1.00 86.00 70 LEU A O 1
ATOM 558 N N . PHE A 1 71 ? 0.870 6.029 -4.361 1.00 86.12 71 PHE A N 1
ATOM 559 C CA . PHE A 1 71 ? -0.169 6.753 -3.616 1.00 86.12 71 PHE A CA 1
ATOM 560 C C . PHE A 1 71 ? -1.519 6.015 -3.623 1.00 86.12 71 PHE A C 1
ATOM 562 O O . PHE A 1 71 ? -2.218 6.004 -2.615 1.00 86.12 71 PHE A O 1
ATOM 569 N N . ALA A 1 72 ? -1.859 5.322 -4.715 1.00 90.50 72 ALA A N 1
ATOM 570 C CA . ALA A 1 72 ? -3.105 4.563 -4.802 1.00 90.50 72 ALA A CA 1
ATOM 571 C C . ALA A 1 72 ? -3.096 3.350 -3.854 1.00 90.50 72 ALA A C 1
ATOM 573 O O . ALA A 1 72 ? -4.128 2.988 -3.284 1.00 90.50 72 ALA A O 1
ATOM 574 N N . LEU A 1 73 ? -1.922 2.747 -3.634 1.00 91.38 73 LEU A N 1
ATOM 575 C CA . LEU A 1 73 ? -1.737 1.702 -2.625 1.00 91.38 73 LEU A CA 1
ATOM 576 C C . LEU A 1 73 ? -1.886 2.277 -1.207 1.00 91.38 73 LEU A C 1
ATOM 578 O O . LEU A 1 73 ? -2.536 1.664 -0.361 1.00 91.38 73 LEU A O 1
ATOM 582 N N . VAL A 1 74 ? -1.352 3.476 -0.953 1.00 90.62 74 VAL A N 1
ATOM 583 C CA . VAL A 1 74 ? -1.510 4.167 0.339 1.00 90.62 74 VAL A CA 1
ATOM 584 C C . VAL A 1 74 ? -2.991 4.429 0.627 1.00 90.62 74 VAL A C 1
ATOM 586 O O . VAL A 1 74 ? -3.468 4.111 1.718 1.00 90.62 74 VAL A O 1
ATOM 589 N N . ASP A 1 75 ? -3.743 4.933 -0.351 1.00 92.62 75 ASP A N 1
ATOM 590 C CA . ASP A 1 75 ? -5.182 5.174 -0.211 1.00 92.62 75 ASP A CA 1
ATOM 591 C C . ASP A 1 75 ? -5.955 3.883 0.068 1.00 92.62 75 ASP A C 1
ATOM 593 O O . ASP A 1 75 ? -6.834 3.850 0.936 1.00 92.62 75 ASP A O 1
ATOM 597 N N . ARG A 1 76 ? -5.601 2.786 -0.614 1.00 93.56 76 ARG A N 1
ATOM 598 C CA . ARG A 1 76 ? -6.200 1.470 -0.362 1.00 93.56 76 ARG A CA 1
ATOM 599 C C . ARG A 1 76 ? -5.917 0.981 1.057 1.00 93.56 76 ARG A C 1
ATOM 601 O O . ARG A 1 76 ? -6.839 0.516 1.726 1.00 93.56 76 ARG A O 1
ATOM 608 N N . ALA A 1 77 ? -4.681 1.115 1.533 1.00 91.69 77 ALA A N 1
ATOM 609 C CA . ALA A 1 77 ? -4.313 0.737 2.892 1.00 91.69 77 ALA A CA 1
ATOM 610 C C . ALA A 1 77 ? -5.082 1.565 3.939 1.00 91.69 77 ALA A C 1
ATOM 612 O O . ALA A 1 77 ? -5.676 0.985 4.846 1.00 91.69 77 ALA A O 1
ATOM 613 N N . LYS A 1 78 ? -5.182 2.894 3.770 1.00 91.69 78 LYS A N 1
ATOM 614 C CA . LYS A 1 78 ? -5.997 3.766 4.641 1.00 91.69 78 LYS A CA 1
ATOM 615 C C . LYS A 1 78 ? -7.461 3.324 4.689 1.00 91.69 78 LYS A C 1
ATOM 617 O O . LYS A 1 78 ? -8.045 3.257 5.768 1.00 91.69 78 LYS A O 1
ATOM 622 N N . GLN A 1 79 ? -8.048 2.985 3.538 1.00 91.56 79 GLN A N 1
ATOM 623 C CA . GLN A 1 79 ? -9.422 2.479 3.478 1.00 91.56 79 GLN A CA 1
ATOM 624 C C . GLN A 1 79 ? -9.589 1.168 4.250 1.00 91.56 79 GLN A C 1
ATOM 626 O O . GLN A 1 79 ? -10.565 1.016 4.975 1.00 91.56 79 GLN A O 1
ATOM 631 N N . LEU A 1 80 ? -8.662 0.218 4.108 1.00 90.50 80 LEU A N 1
ATOM 632 C CA . LEU A 1 80 ? -8.743 -1.079 4.791 1.00 90.50 80 LEU A CA 1
ATOM 633 C C . LEU A 1 80 ? -8.576 -0.947 6.310 1.00 90.50 80 LEU A C 1
ATOM 635 O O . LEU A 1 80 ? -9.296 -1.607 7.058 1.00 90.50 80 LEU A O 1
ATOM 639 N N . ILE A 1 81 ? -7.705 -0.042 6.758 1.00 89.00 81 ILE A N 1
ATOM 640 C CA . ILE A 1 81 ? -7.546 0.319 8.173 1.00 89.00 81 ILE A CA 1
ATOM 641 C C . ILE A 1 81 ? -8.836 0.966 8.711 1.00 89.00 81 ILE A C 1
ATOM 643 O O . ILE A 1 81 ? -9.275 0.646 9.811 1.00 89.00 81 ILE A O 1
ATOM 647 N N . GLY A 1 82 ? -9.480 1.845 7.936 1.00 83.31 82 GLY A N 1
ATOM 648 C CA . GLY A 1 82 ? -10.706 2.548 8.339 1.00 83.31 82 GLY A CA 1
ATOM 649 C C . GLY A 1 82 ? -12.001 1.725 8.285 1.00 83.31 82 GLY A C 1
ATOM 650 O O . GLY A 1 82 ? -13.005 2.162 8.835 1.00 83.31 82 GLY A O 1
ATOM 651 N N . ARG A 1 83 ? -12.006 0.554 7.634 1.00 78.31 83 ARG A N 1
ATOM 652 C CA . ARG A 1 83 ? -13.191 -0.324 7.492 1.00 78.31 83 ARG A CA 1
ATOM 653 C C . ARG A 1 83 ? -13.531 -1.148 8.740 1.00 78.31 83 ARG A C 1
ATOM 655 O O . ARG A 1 83 ? -14.555 -1.826 8.731 1.00 78.31 83 ARG A O 1
ATOM 662 N N . GLN A 1 84 ? -12.669 -1.140 9.755 1.00 57.12 84 GLN A N 1
ATOM 663 C CA . GLN A 1 84 ? -12.846 -1.896 11.002 1.00 57.12 84 GLN A CA 1
ATOM 664 C C . GLN A 1 84 ? -13.470 -1.085 12.116 1.00 57.12 84 GLN A C 1
ATOM 666 O O . GLN A 1 84 ? -13.071 0.092 12.262 1.00 57.12 84 GLN A O 1
#

Organism: Oryza brachyantha (NCBI:txid4533)